Protein AF-A0A8T7GL48-F1 (afdb_monomer_lite)

Sequence (157 aa):
MPPIAPGGGAQAGRGGQEPQGPVAVLRHALSRLQERLHSLWPRIRGMGTCSREFLEVLDELEELADRELVYRGFDKVPAAPVSRRGEQNVDLVVALYRVGDIIVEVGLKGLNRCGIVEALTGGEPPRVYARLHLGGGAVVVLEAEEAAQRSMLSYYI

Structure (mmCIF, N/CA/C/O backbone):
data_AF-A0A8T7GL48-F1
#
_entry.id   AF-A0A8T7GL48-F1
#
l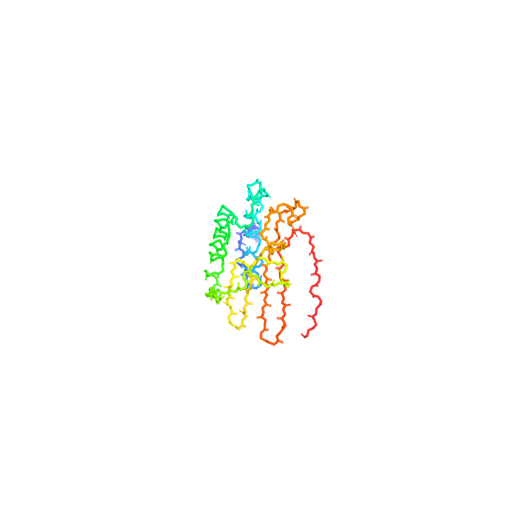oop_
_atom_site.group_PDB
_atom_site.id
_atom_site.type_symbol
_atom_site.label_atom_id
_atom_site.label_alt_id
_atom_site.label_comp_id
_atom_site.label_asym_id
_atom_site.label_entity_id
_atom_site.label_seq_id
_atom_site.pdbx_PDB_ins_code
_atom_site.Cartn_x
_atom_site.Cartn_y
_atom_site.Cartn_z
_atom_site.occupancy
_atom_site.B_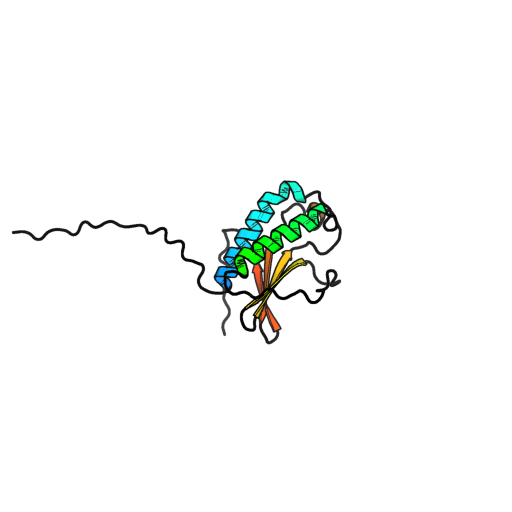iso_or_equiv
_atom_site.auth_seq_id
_atom_site.auth_comp_id
_atom_site.auth_asym_id
_atom_site.auth_atom_id
_atom_site.pdbx_PDB_model_num
ATOM 1 N N . MET A 1 1 ? 46.442 47.151 -16.249 1.00 45.25 1 MET A N 1
ATOM 2 C CA . MET A 1 1 ? 45.088 46.559 -16.303 1.00 45.25 1 MET A CA 1
ATOM 3 C C . MET A 1 1 ? 45.090 45.326 -15.407 1.00 45.25 1 MET A C 1
ATOM 5 O O . MET A 1 1 ? 45.857 44.422 -15.710 1.00 45.25 1 MET A O 1
ATOM 9 N N . PRO A 1 2 ? 44.357 45.300 -14.283 1.00 46.06 2 PRO A N 1
ATOM 10 C CA . PRO A 1 2 ? 44.195 44.084 -13.487 1.00 46.06 2 PRO A CA 1
ATOM 11 C C . PRO A 1 2 ? 43.093 43.182 -14.085 1.00 46.06 2 PRO A C 1
ATOM 13 O O . PRO A 1 2 ? 42.165 43.710 -14.704 1.00 46.06 2 PRO A O 1
ATOM 16 N N . PRO A 1 3 ? 43.170 41.846 -13.932 1.00 51.69 3 PRO A N 1
ATOM 17 C CA . PRO A 1 3 ? 42.114 40.943 -14.371 1.00 51.69 3 PRO A CA 1
ATOM 18 C C . PRO A 1 3 ? 40.924 40.934 -13.399 1.00 51.69 3 PRO A C 1
ATOM 20 O O . PRO A 1 3 ? 41.069 41.043 -12.182 1.00 51.69 3 PRO A O 1
ATOM 23 N N . ILE A 1 4 ? 39.742 40.816 -13.997 1.00 54.56 4 ILE A N 1
ATOM 24 C CA . ILE A 1 4 ? 38.409 40.813 -13.394 1.00 54.56 4 ILE A CA 1
ATOM 25 C C . ILE A 1 4 ? 38.198 39.514 -12.598 1.00 54.56 4 ILE A C 1
ATOM 27 O O . ILE A 1 4 ? 38.457 38.423 -13.101 1.00 54.56 4 ILE A O 1
ATOM 31 N N . ALA A 1 5 ? 37.711 39.635 -11.362 1.00 47.75 5 ALA A N 1
ATOM 32 C CA . ALA A 1 5 ? 37.288 38.511 -10.532 1.00 47.75 5 ALA A CA 1
ATOM 33 C C . ALA A 1 5 ? 36.009 37.853 -11.087 1.00 47.75 5 ALA A C 1
ATOM 35 O O . ALA A 1 5 ? 35.076 38.576 -11.448 1.00 47.75 5 ALA A O 1
ATOM 36 N N . PRO A 1 6 ? 35.881 36.513 -11.085 1.00 45.44 6 PRO A N 1
ATOM 37 C CA . PRO A 1 6 ? 34.592 35.879 -11.295 1.00 45.44 6 PRO A CA 1
ATOM 38 C C . PRO A 1 6 ? 33.815 35.865 -9.971 1.00 45.44 6 PRO A C 1
ATOM 40 O O . PRO A 1 6 ? 33.953 34.968 -9.143 1.00 45.44 6 PRO A O 1
ATOM 43 N N . GLY A 1 7 ? 32.980 36.885 -9.778 1.00 41.28 7 GLY A N 1
ATOM 44 C CA . GLY A 1 7 ? 31.779 36.763 -8.960 1.00 41.28 7 GLY A CA 1
ATOM 45 C C . GLY A 1 7 ? 30.705 36.066 -9.792 1.00 41.28 7 GLY A C 1
ATOM 46 O O . GLY A 1 7 ? 30.355 36.545 -10.867 1.00 41.28 7 GLY A O 1
ATOM 47 N N . GLY A 1 8 ? 30.202 34.926 -9.325 1.00 34.28 8 GLY A N 1
ATOM 48 C CA . GLY A 1 8 ? 29.247 34.127 -10.088 1.00 34.28 8 GLY A CA 1
ATOM 49 C C . GLY A 1 8 ? 28.555 33.076 -9.238 1.00 34.28 8 GLY A C 1
ATOM 50 O O . GLY A 1 8 ? 28.862 31.900 -9.348 1.00 34.28 8 GLY A O 1
ATOM 51 N N . GLY A 1 9 ? 27.664 33.556 -8.368 1.00 32.75 9 GLY A N 1
ATOM 52 C CA . GLY A 1 9 ? 26.494 32.883 -7.798 1.00 32.75 9 GLY A CA 1
ATOM 53 C C . GLY A 1 9 ? 26.513 31.361 -7.655 1.00 32.75 9 GLY A C 1
ATOM 54 O O . GLY A 1 9 ? 26.279 30.629 -8.612 1.00 32.75 9 GLY A O 1
ATOM 55 N N . ALA A 1 10 ? 26.586 30.913 -6.402 1.00 38.88 10 ALA A N 1
ATOM 56 C CA . ALA A 1 10 ? 25.959 29.674 -5.972 1.00 38.88 10 ALA A CA 1
ATOM 57 C C . ALA A 1 10 ? 24.461 29.705 -6.339 1.00 38.88 10 ALA A C 1
ATOM 59 O O . ALA A 1 10 ? 23.635 30.232 -5.596 1.00 38.88 10 ALA A O 1
ATOM 60 N N . GLN A 1 11 ? 24.102 29.160 -7.502 1.00 41.19 11 GLN A N 1
ATOM 61 C CA . GLN A 1 11 ? 22.730 28.747 -7.763 1.00 41.19 11 GLN A CA 1
ATOM 62 C C . GLN A 1 11 ? 22.537 27.400 -7.078 1.00 41.19 11 GLN A C 1
ATOM 64 O O . GLN A 1 11 ? 22.908 26.348 -7.594 1.00 41.19 11 GLN A O 1
ATOM 69 N N . ALA A 1 12 ? 21.961 27.456 -5.879 1.00 40.66 12 ALA A N 1
ATOM 70 C CA . ALA A 1 12 ? 21.281 26.329 -5.270 1.00 40.66 12 ALA A CA 1
ATOM 71 C C . ALA A 1 12 ? 20.103 25.947 -6.177 1.00 40.66 12 ALA A C 1
ATOM 73 O O . ALA A 1 12 ? 18.974 26.410 -6.006 1.00 40.66 12 ALA A O 1
ATOM 74 N N . GLY A 1 13 ? 20.387 25.127 -7.186 1.00 33.66 13 GLY A N 1
ATOM 75 C CA . GLY A 1 13 ? 19.369 24.429 -7.940 1.00 33.66 13 GLY A CA 1
ATOM 76 C C . GLY A 1 13 ? 18.642 23.493 -6.986 1.00 33.66 13 GLY A C 1
ATOM 77 O O . GLY A 1 13 ? 19.130 22.409 -6.681 1.00 33.66 13 GLY A O 1
ATOM 78 N N . ARG A 1 14 ? 17.452 23.898 -6.531 1.00 44.25 14 ARG A N 1
ATOM 79 C CA . ARG A 1 14 ? 16.389 22.964 -6.144 1.00 44.25 14 ARG A CA 1
ATOM 80 C C . ARG A 1 14 ? 15.955 22.205 -7.402 1.00 44.25 14 ARG A C 1
ATOM 82 O O . ARG A 1 14 ? 14.878 22.430 -7.936 1.00 44.25 14 ARG A O 1
ATOM 89 N N . GLY A 1 15 ? 16.834 21.351 -7.913 1.00 33.22 15 GLY A N 1
ATOM 90 C CA . GLY A 1 15 ? 16.459 20.287 -8.823 1.00 33.22 15 GLY A CA 1
ATOM 91 C C . GLY A 1 15 ? 15.892 19.182 -7.955 1.00 33.22 15 GLY A C 1
ATOM 92 O O . GLY A 1 15 ? 16.649 18.514 -7.254 1.00 33.22 15 GLY A O 1
ATOM 93 N N . GLY A 1 16 ? 14.569 19.026 -7.947 1.00 38.09 16 GLY A N 1
ATOM 94 C CA . GLY A 1 16 ? 13.974 17.774 -7.503 1.00 38.09 16 GLY A CA 1
ATOM 95 C C . GLY A 1 16 ? 14.518 16.690 -8.421 1.00 38.09 16 GLY A C 1
ATOM 96 O O . GLY A 1 16 ? 14.053 16.561 -9.547 1.00 38.09 16 GLY A O 1
ATOM 97 N N . GLN A 1 17 ? 15.572 15.997 -7.990 1.00 44.34 17 GLN A N 1
ATOM 98 C CA . GLN A 1 17 ? 16.050 14.813 -8.683 1.00 44.34 17 GLN A CA 1
ATOM 99 C C . GLN A 1 17 ? 14.888 13.831 -8.686 1.00 44.34 17 GLN A C 1
ATOM 101 O O . GLN A 1 17 ? 14.481 13.347 -7.629 1.00 44.34 17 GLN A O 1
ATOM 106 N N . GLU A 1 18 ? 14.324 13.583 -9.869 1.00 58.06 18 GLU A N 1
ATOM 107 C CA . GLU A 1 18 ? 13.411 12.467 -10.047 1.00 58.06 18 GLU A CA 1
ATOM 108 C C . GLU A 1 18 ? 14.110 11.209 -9.521 1.00 58.06 18 GLU A C 1
ATOM 110 O O . GLU A 1 18 ? 15.296 11.012 -9.813 1.00 58.06 18 GLU A O 1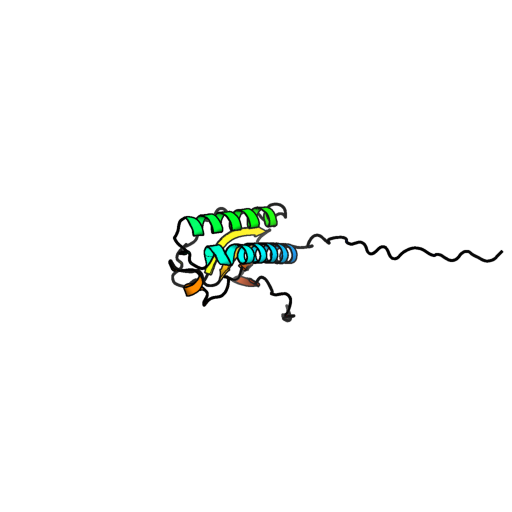
ATOM 115 N N . PRO A 1 19 ? 13.435 10.395 -8.695 1.00 60.97 19 PRO A N 1
ATOM 116 C CA . PRO A 1 19 ? 14.041 9.207 -8.120 1.00 60.97 19 PRO A CA 1
ATOM 117 C C . PRO A 1 19 ? 14.568 8.310 -9.244 1.00 60.97 19 PRO A C 1
ATOM 119 O O . PRO A 1 19 ? 13.800 7.773 -10.040 1.00 60.97 19 PRO A O 1
ATOM 122 N N . GLN A 1 20 ? 15.891 8.169 -9.326 1.00 61.44 20 GLN A N 1
ATOM 123 C CA . GLN A 1 20 ? 16.527 7.374 -10.370 1.00 61.44 20 GLN A CA 1
ATOM 124 C C . GLN A 1 20 ? 16.574 5.909 -9.925 1.00 61.44 20 GLN A C 1
ATOM 126 O O . GLN A 1 20 ? 17.253 5.555 -8.962 1.00 61.44 20 GLN A O 1
ATOM 131 N N . GLY A 1 21 ? 15.830 5.060 -10.637 1.00 73.25 21 GLY A N 1
ATOM 132 C CA . GLY A 1 21 ? 15.817 3.606 -10.467 1.00 73.25 21 GLY A CA 1
ATOM 133 C C . GLY A 1 21 ? 14.600 3.052 -9.703 1.00 73.25 21 GLY A C 1
ATOM 134 O O . GLY A 1 21 ? 13.983 3.766 -8.907 1.00 73.25 21 GLY A O 1
ATOM 135 N N . PRO A 1 22 ? 14.255 1.760 -9.896 1.00 80.88 22 PRO A N 1
ATOM 136 C CA . PRO A 1 22 ? 13.007 1.174 -9.389 1.00 80.88 22 PRO A CA 1
ATOM 137 C C . PRO A 1 22 ? 12.841 1.276 -7.868 1.00 80.88 22 PRO A C 1
ATOM 139 O O . PRO A 1 22 ? 11.760 1.582 -7.379 1.00 80.88 22 PRO A O 1
ATOM 142 N N . VAL A 1 23 ? 13.919 1.082 -7.103 1.00 84.06 23 VAL A N 1
ATOM 143 C CA . VAL A 1 23 ? 13.882 1.155 -5.631 1.00 84.06 23 VAL A CA 1
ATOM 144 C C . VAL A 1 23 ? 13.639 2.582 -5.135 1.00 84.06 23 VAL A C 1
ATOM 146 O O . VAL A 1 23 ? 12.892 2.774 -4.178 1.00 84.06 23 VAL A O 1
ATOM 149 N N . ALA A 1 24 ? 14.239 3.589 -5.774 1.00 84.06 24 ALA A N 1
ATOM 150 C CA . ALA A 1 24 ? 14.032 4.988 -5.403 1.00 84.06 24 ALA A CA 1
ATOM 151 C C . ALA A 1 24 ? 12.590 5.425 -5.698 1.00 84.06 24 ALA A C 1
ATOM 153 O O . ALA A 1 24 ? 11.968 6.096 -4.874 1.00 84.06 24 ALA A O 1
ATOM 154 N N . VAL A 1 25 ? 12.043 4.987 -6.837 1.00 87.62 25 VAL A N 1
ATOM 155 C CA . VAL A 1 25 ? 10.637 5.204 -7.201 1.00 87.62 25 VAL A CA 1
ATOM 156 C C . VAL A 1 25 ? 9.706 4.552 -6.181 1.00 87.62 25 VAL A C 1
ATOM 158 O O . VAL A 1 25 ? 8.789 5.206 -5.692 1.00 87.62 25 VAL A O 1
ATOM 161 N N . LEU A 1 26 ? 9.976 3.300 -5.798 1.00 88.38 26 LEU A N 1
ATOM 162 C CA . LEU A 1 26 ? 9.188 2.599 -4.786 1.00 88.38 26 LEU A CA 1
ATOM 163 C C . LEU A 1 26 ? 9.249 3.296 -3.429 1.00 88.38 26 LEU A C 1
ATOM 165 O O . LEU A 1 26 ? 8.207 3.540 -2.836 1.00 88.38 26 LEU A O 1
ATOM 169 N N . ARG A 1 27 ? 10.435 3.688 -2.951 1.00 88.31 27 ARG A N 1
ATOM 170 C CA . ARG A 1 27 ? 10.568 4.444 -1.693 1.00 88.31 27 ARG A CA 1
ATOM 171 C C . ARG A 1 27 ? 9.777 5.752 -1.729 1.00 88.31 27 ARG A C 1
ATOM 173 O O . ARG A 1 27 ? 9.111 6.081 -0.751 1.00 88.31 27 ARG A O 1
ATOM 180 N N . HIS A 1 28 ? 9.814 6.471 -2.851 1.00 88.88 28 HIS A N 1
ATOM 181 C CA . HIS A 1 28 ? 9.020 7.683 -3.027 1.00 88.88 28 HIS A CA 1
ATOM 182 C C . HIS A 1 28 ? 7.515 7.387 -2.969 1.00 88.88 28 HIS A C 1
ATOM 184 O O . HIS A 1 28 ? 6.809 8.005 -2.177 1.00 88.88 28 HIS A O 1
ATOM 190 N N . ALA A 1 29 ? 7.034 6.405 -3.734 1.00 90.81 29 ALA A N 1
ATOM 191 C CA . ALA A 1 29 ? 5.627 6.010 -3.739 1.00 90.81 29 ALA A CA 1
ATOM 192 C C . ALA A 1 29 ? 5.147 5.568 -2.345 1.00 90.81 29 ALA A C 1
ATOM 194 O O . ALA A 1 29 ? 4.105 6.022 -1.880 1.00 90.81 29 ALA A O 1
ATOM 195 N N . LEU A 1 30 ? 5.937 4.753 -1.638 1.00 91.19 30 LEU A N 1
ATOM 196 C CA . LEU A 1 30 ? 5.641 4.314 -0.272 1.00 91.19 30 LEU A CA 1
ATOM 197 C C . LEU A 1 30 ? 5.551 5.485 0.706 1.00 91.19 30 LEU A C 1
ATOM 199 O O . LEU A 1 30 ? 4.629 5.534 1.515 1.00 91.19 30 LEU A O 1
ATOM 203 N N . SER A 1 31 ? 6.470 6.446 0.611 1.00 90.69 31 SER A N 1
ATOM 204 C CA . SER A 1 31 ? 6.444 7.654 1.437 1.00 90.69 31 SER A CA 1
ATOM 205 C C . SER A 1 31 ? 5.166 8.468 1.199 1.00 90.69 31 SER A C 1
ATOM 207 O O . SER A 1 31 ? 4.478 8.824 2.154 1.00 90.69 31 SER A O 1
ATOM 209 N N . ARG A 1 32 ? 4.774 8.668 -0.066 1.00 92.19 32 ARG A N 1
ATOM 210 C CA . ARG A 1 32 ? 3.536 9.375 -0.446 1.00 92.19 32 ARG A CA 1
ATOM 211 C C . ARG A 1 32 ? 2.275 8.653 0.031 1.00 92.19 32 ARG A C 1
ATOM 213 O O . ARG A 1 32 ? 1.344 9.292 0.522 1.00 92.19 32 ARG A O 1
ATOM 220 N N . LEU A 1 33 ? 2.248 7.326 -0.075 1.00 92.44 33 LEU A N 1
ATOM 221 C CA . LEU A 1 33 ? 1.158 6.496 0.441 1.00 92.44 33 LEU A CA 1
ATOM 222 C C . LEU A 1 33 ? 1.067 6.578 1.970 1.00 92.44 33 LEU A C 1
ATOM 224 O O . LEU A 1 33 ? -0.030 6.742 2.502 1.00 92.44 33 LEU A O 1
ATOM 228 N N . GLN A 1 34 ? 2.200 6.533 2.678 1.00 92.94 34 GLN A N 1
ATOM 229 C CA . GLN A 1 34 ? 2.241 6.666 4.136 1.00 92.94 34 GLN A CA 1
ATOM 230 C C . GLN A 1 34 ? 1.766 8.054 4.589 1.00 92.94 34 GLN A C 1
ATOM 232 O O . GLN A 1 34 ? 0.972 8.154 5.521 1.00 92.94 34 GLN A O 1
ATOM 237 N N . GLU A 1 35 ? 2.188 9.127 3.911 1.00 92.38 35 GLU A N 1
ATOM 238 C CA . GLU A 1 35 ? 1.692 10.491 4.153 1.00 92.38 35 GLU A CA 1
ATOM 239 C C . GLU A 1 35 ? 0.170 10.570 3.989 1.00 92.38 35 GLU A C 1
ATOM 241 O O . GLU A 1 35 ? -0.534 11.117 4.847 1.00 92.38 35 GLU A O 1
ATOM 246 N N . ARG A 1 36 ? -0.362 9.988 2.904 1.00 93.00 36 ARG A N 1
ATOM 247 C CA . ARG A 1 36 ? -1.806 9.960 2.662 1.00 93.00 36 ARG A CA 1
ATOM 248 C C . ARG A 1 36 ? -2.528 9.183 3.756 1.00 93.00 36 ARG A C 1
ATOM 250 O O . ARG A 1 36 ? -3.515 9.684 4.296 1.00 93.00 36 ARG A O 1
ATOM 257 N N . LEU A 1 37 ? -2.018 8.017 4.132 1.00 91.00 37 LEU A N 1
ATOM 258 C CA . LEU A 1 37 ? -2.585 7.187 5.188 1.00 91.00 37 LEU A CA 1
ATOM 259 C C . LEU A 1 37 ? -2.588 7.901 6.548 1.00 91.00 37 LEU A C 1
ATOM 261 O O . LEU A 1 37 ? -3.608 7.892 7.235 1.00 91.00 37 LEU A O 1
ATOM 265 N N . HIS A 1 38 ? -1.507 8.600 6.904 1.00 91.31 38 HIS A N 1
ATOM 266 C CA . HIS A 1 38 ? -1.458 9.440 8.104 1.00 91.31 38 HIS A CA 1
ATOM 267 C C . HIS A 1 38 ? -2.516 10.545 8.081 1.00 91.31 38 HIS A C 1
ATOM 269 O O . HIS A 1 38 ? -3.184 10.769 9.090 1.00 91.31 38 HIS A O 1
ATOM 275 N N . SER A 1 39 ? -2.732 11.196 6.932 1.00 92.31 39 SER A N 1
ATOM 276 C CA . SER A 1 39 ? -3.785 12.213 6.799 1.00 92.31 39 SER A CA 1
ATOM 277 C C . SER A 1 39 ? -5.196 11.639 6.992 1.00 92.31 39 SER A C 1
ATOM 279 O O . SER A 1 39 ? -6.084 12.323 7.499 1.00 92.31 39 SER A O 1
ATOM 281 N N . LEU A 1 40 ? -5.397 10.370 6.624 1.00 91.62 40 LEU A N 1
ATOM 282 C CA . LEU A 1 40 ? -6.670 9.663 6.742 1.00 91.62 40 LEU A CA 1
ATOM 283 C C . LEU A 1 40 ? -6.870 9.012 8.117 1.00 91.62 40 LEU A C 1
ATOM 285 O O . LEU A 1 40 ? -8.006 8.692 8.470 1.00 91.62 40 LEU A O 1
ATOM 289 N N . TRP A 1 41 ? -5.810 8.854 8.917 1.00 90.81 41 TRP A N 1
ATOM 290 C CA . TRP A 1 41 ? -5.839 8.139 10.197 1.00 90.81 41 TRP A CA 1
ATOM 291 C C .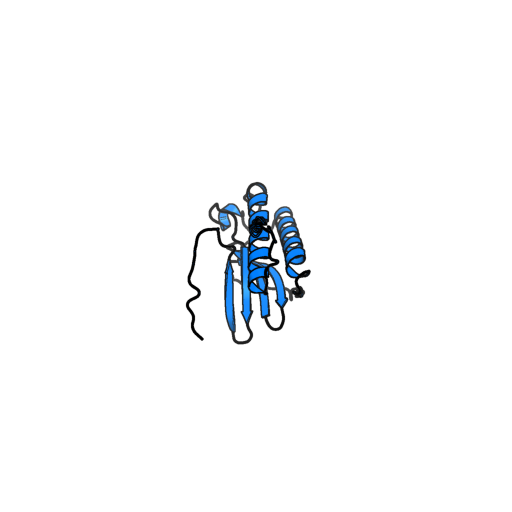 TRP A 1 41 ? -6.977 8.558 11.144 1.00 90.81 41 TRP A C 1
ATOM 293 O O . TRP A 1 41 ? -7.714 7.677 11.598 1.00 90.81 41 TRP A O 1
ATOM 303 N N . PRO A 1 42 ? -7.223 9.862 11.401 1.00 92.81 42 PRO A N 1
ATOM 304 C CA . PRO A 1 42 ? -8.295 10.280 12.306 1.00 92.81 42 PRO A CA 1
ATOM 305 C C . PRO A 1 42 ? -9.684 9.804 11.865 1.00 92.81 42 PRO A C 1
ATOM 307 O O . PRO A 1 42 ? -10.550 9.577 12.710 1.00 92.81 42 PRO A O 1
ATOM 310 N N . ARG A 1 43 ? -9.881 9.645 10.549 1.00 91.56 43 ARG A N 1
ATOM 311 C CA . ARG A 1 43 ? -11.121 9.164 9.937 1.00 91.56 43 ARG A CA 1
ATOM 312 C C . ARG A 1 43 ? -11.217 7.640 9.995 1.00 91.56 43 ARG A C 1
ATOM 314 O O . ARG A 1 43 ? -12.279 7.128 10.329 1.00 91.56 43 ARG A O 1
ATOM 321 N N . ILE A 1 44 ? -10.136 6.922 9.683 1.00 92.06 44 ILE A N 1
ATOM 322 C CA . ILE A 1 44 ? -10.187 5.462 9.491 1.00 92.06 44 ILE A CA 1
ATOM 323 C C . ILE A 1 44 ? -9.967 4.642 10.762 1.00 92.06 44 ILE A C 1
ATOM 325 O O . ILE A 1 44 ? -10.366 3.483 10.792 1.00 92.06 44 ILE A O 1
ATOM 329 N N . ARG A 1 45 ? -9.372 5.212 11.819 1.00 91.31 45 ARG A N 1
ATOM 330 C CA . ARG A 1 45 ? -9.006 4.462 13.038 1.00 91.31 45 ARG A CA 1
ATOM 331 C C . ARG A 1 45 ? -10.172 3.682 13.661 1.00 91.31 45 ARG A C 1
ATOM 333 O O . ARG A 1 45 ? -9.999 2.543 14.080 1.00 91.31 45 ARG A O 1
ATOM 340 N N . GLY A 1 46 ? -11.371 4.268 13.656 1.00 90.50 46 GLY A N 1
ATOM 341 C CA . GLY A 1 46 ? -12.585 3.659 14.207 1.00 90.50 46 GLY A CA 1
ATOM 342 C C . GLY A 1 46 ? -13.394 2.833 13.203 1.00 90.50 46 GLY A C 1
ATOM 343 O O . GLY A 1 46 ? -14.456 2.328 13.557 1.00 90.50 46 GLY A O 1
ATOM 344 N N . MET A 1 47 ? -12.944 2.724 11.951 1.00 91.69 47 MET A N 1
ATOM 345 C CA . MET A 1 47 ? -13.657 1.984 10.911 1.00 91.69 47 MET A CA 1
ATOM 346 C C . MET A 1 47 ? -13.377 0.488 11.015 1.00 91.69 47 MET A C 1
ATOM 348 O O . MET A 1 47 ? -12.332 0.064 11.507 1.00 91.69 47 MET A O 1
ATOM 352 N N . GLY A 1 48 ? -14.310 -0.321 10.518 1.00 88.50 48 GLY A N 1
ATOM 353 C CA . GLY A 1 48 ? -14.061 -1.737 10.285 1.00 88.50 48 GLY A CA 1
ATOM 354 C C . GLY A 1 48 ? -13.312 -1.931 8.969 1.00 88.50 48 GLY A C 1
ATOM 355 O O . GLY A 1 48 ? -13.741 -1.403 7.952 1.00 88.50 48 GLY A O 1
ATOM 356 N N . THR A 1 49 ? -12.267 -2.756 8.939 1.00 86.31 49 THR A N 1
ATOM 357 C CA . THR A 1 49 ? -11.504 -3.087 7.713 1.00 86.31 49 THR A CA 1
ATOM 358 C C . THR A 1 49 ? -12.333 -3.746 6.600 1.00 86.31 49 THR A C 1
ATOM 360 O O . THR A 1 49 ? -11.881 -3.858 5.467 1.00 86.31 49 THR A O 1
ATOM 363 N N . CYS A 1 50 ? -13.554 -4.187 6.910 1.00 85.00 50 CYS A N 1
ATOM 364 C CA . CYS A 1 50 ? -14.513 -4.758 5.959 1.00 85.00 50 CYS A CA 1
ATOM 365 C C . CYS A 1 50 ? -15.728 -3.844 5.723 1.00 85.00 50 CYS A C 1
ATOM 367 O O . CYS A 1 50 ? -16.697 -4.265 5.090 1.00 85.00 50 CYS A O 1
ATOM 369 N N . SER A 1 51 ? -15.710 -2.620 6.261 1.00 88.31 51 SER A N 1
ATOM 370 C CA . SER A 1 51 ? -16.744 -1.624 5.999 1.00 88.31 51 SER A CA 1
ATOM 371 C C . SER A 1 51 ? -16.544 -1.014 4.616 1.00 88.31 51 SER A C 1
ATOM 373 O O . SER A 1 51 ? -15.430 -0.965 4.091 1.00 88.31 51 SER A O 1
ATOM 375 N N . ARG A 1 52 ? -17.633 -0.533 4.016 1.00 88.06 52 ARG A N 1
ATOM 376 C CA . ARG A 1 52 ? -17.586 0.098 2.696 1.00 88.06 52 ARG A CA 1
ATOM 377 C C . ARG A 1 52 ? -16.667 1.320 2.694 1.00 88.06 52 ARG A C 1
ATOM 379 O O . ARG A 1 52 ? -15.890 1.492 1.769 1.00 88.06 52 ARG A O 1
ATOM 386 N N . GLU A 1 53 ? -16.722 2.124 3.747 1.00 88.81 53 GLU A N 1
ATOM 387 C CA . GLU A 1 53 ? -15.924 3.338 3.902 1.00 88.81 53 GLU A CA 1
ATOM 388 C C . GLU A 1 53 ? -14.424 3.038 3.962 1.00 88.81 53 GLU A C 1
ATOM 390 O O . GLU A 1 53 ? -13.626 3.812 3.441 1.00 88.81 53 GLU A O 1
ATOM 395 N N . PHE A 1 54 ? -14.033 1.921 4.585 1.00 88.81 54 PHE A N 1
ATOM 396 C CA . PHE A 1 54 ? -12.637 1.497 4.593 1.00 88.81 54 PHE A CA 1
ATOM 397 C C . PHE A 1 54 ? -12.200 0.981 3.220 1.00 88.81 54 PHE A C 1
ATOM 399 O O . PHE A 1 54 ? -11.102 1.302 2.777 1.00 88.81 54 PHE A O 1
ATOM 406 N N . LEU A 1 55 ? -13.058 0.228 2.524 1.00 88.25 55 LEU A N 1
ATOM 407 C CA . LEU A 1 55 ? -12.770 -0.227 1.161 1.00 88.25 55 LEU A CA 1
ATOM 408 C C . LEU A 1 55 ? -12.602 0.954 0.192 1.00 88.25 55 LEU A C 1
ATOM 410 O O . LEU A 1 55 ? -11.651 0.957 -0.575 1.00 88.25 55 LEU A O 1
ATOM 414 N N . GLU A 1 56 ? -13.424 2.000 0.304 1.00 89.81 56 GLU A N 1
ATOM 415 C CA . GLU A 1 56 ? -13.266 3.237 -0.481 1.00 89.81 56 GLU A CA 1
ATOM 416 C C . GLU A 1 56 ? -11.920 3.939 -0.203 1.00 89.81 56 GLU A C 1
ATOM 418 O O . GLU A 1 56 ? -11.346 4.573 -1.086 1.00 89.81 56 GLU A O 1
ATOM 423 N N . VAL A 1 57 ? -11.378 3.815 1.014 1.00 89.81 57 VAL A N 1
ATOM 424 C CA . VAL A 1 57 ? -10.026 4.305 1.331 1.00 89.81 57 VAL A CA 1
ATOM 425 C C . VAL A 1 57 ? -8.945 3.433 0.693 1.00 89.81 57 VAL A C 1
ATOM 427 O O . VAL A 1 57 ? -7.926 3.968 0.257 1.00 89.81 57 VAL A O 1
ATOM 430 N N . LEU A 1 58 ? -9.138 2.113 0.623 1.00 89.31 58 LEU A N 1
ATOM 431 C CA . LEU A 1 58 ? -8.212 1.236 -0.097 1.00 89.31 58 LEU A CA 1
ATOM 432 C C . LEU A 1 58 ? -8.190 1.563 -1.588 1.00 89.31 58 LEU A C 1
ATOM 434 O O . LEU A 1 58 ? -7.100 1.665 -2.142 1.00 89.31 58 LEU A O 1
ATOM 438 N N . ASP A 1 59 ? -9.357 1.799 -2.190 1.00 89.62 59 ASP A N 1
ATOM 439 C CA . ASP A 1 59 ? -9.469 2.219 -3.588 1.00 89.62 59 ASP A CA 1
ATOM 440 C C . ASP A 1 59 ? -8.709 3.543 -3.813 1.00 89.62 59 ASP A C 1
ATOM 442 O O . ASP A 1 59 ? -7.927 3.666 -4.753 1.00 89.62 59 ASP A O 1
ATOM 446 N N . GLU A 1 60 ? -8.832 4.515 -2.896 1.00 91.12 60 GLU A N 1
ATOM 447 C CA . GLU A 1 60 ? -8.067 5.768 -2.969 1.00 91.12 60 GLU A CA 1
ATOM 448 C C . GLU A 1 60 ? -6.539 5.544 -2.876 1.00 91.12 60 GLU A C 1
ATOM 450 O O . GLU A 1 60 ? -5.759 6.206 -3.574 1.00 91.12 60 GLU A O 1
ATOM 455 N N . LEU A 1 61 ? -6.087 4.639 -2.002 1.00 91.31 61 LEU A N 1
ATOM 456 C CA . LEU A 1 61 ? -4.666 4.298 -1.874 1.00 91.31 61 LEU A CA 1
ATOM 457 C C . LEU A 1 61 ? -4.149 3.567 -3.117 1.00 91.31 61 LEU A C 1
ATOM 459 O O . LEU A 1 61 ? -3.033 3.844 -3.555 1.00 91.31 61 LEU A O 1
ATOM 463 N N . GLU A 1 62 ? -4.950 2.677 -3.697 1.00 91.19 62 GLU A N 1
ATOM 464 C CA . GLU A 1 62 ? -4.646 1.984 -4.948 1.00 91.19 62 GLU A CA 1
ATOM 465 C C . GLU A 1 62 ? -4.518 2.977 -6.112 1.00 91.19 62 GLU A C 1
ATOM 467 O O . GLU A 1 62 ? -3.516 2.960 -6.824 1.00 91.19 62 GLU A O 1
ATOM 472 N N . GLU A 1 63 ? -5.453 3.919 -6.256 1.00 92.38 63 GLU A N 1
ATOM 473 C CA . GLU A 1 63 ? -5.374 4.979 -7.270 1.00 92.38 63 GLU A CA 1
ATOM 474 C C . GLU A 1 63 ? -4.136 5.872 -7.095 1.00 92.38 63 GLU A C 1
ATOM 476 O O . GLU A 1 63 ? -3.520 6.321 -8.068 1.00 92.38 63 GLU A O 1
ATOM 481 N N . LEU A 1 64 ? -3.753 6.175 -5.850 1.00 92.62 64 LEU A N 1
ATOM 482 C CA . LEU A 1 64 ? -2.521 6.909 -5.577 1.00 92.62 64 LEU A CA 1
ATOM 483 C C . LEU A 1 64 ? -1.284 6.088 -5.957 1.00 92.62 64 LEU A C 1
ATOM 485 O O . LEU A 1 64 ? -0.394 6.627 -6.614 1.00 92.62 64 LEU A O 1
ATOM 489 N N . ALA A 1 65 ? -1.239 4.805 -5.600 1.00 90.69 65 ALA A N 1
ATOM 490 C CA . ALA A 1 65 ? -0.148 3.911 -5.972 1.00 90.69 65 ALA A CA 1
ATOM 491 C C . ALA A 1 65 ? -0.018 3.791 -7.499 1.00 90.69 65 ALA A C 1
ATOM 493 O O . ALA A 1 65 ? 1.088 3.901 -8.030 1.00 90.69 65 ALA A O 1
ATOM 494 N N . ASP A 1 66 ? -1.140 3.681 -8.214 1.00 91.94 66 ASP A N 1
ATOM 495 C CA . ASP A 1 66 ? -1.173 3.636 -9.674 1.00 91.94 66 ASP A CA 1
ATOM 496 C C . ASP A 1 66 ? -0.585 4.905 -10.294 1.00 91.94 66 ASP A C 1
ATOM 498 O O . ASP A 1 66 ? 0.264 4.823 -11.183 1.00 91.94 66 ASP A O 1
ATOM 502 N N . ARG A 1 67 ? -0.969 6.089 -9.799 1.00 91.56 67 ARG A N 1
ATOM 503 C CA . ARG A 1 67 ? -0.411 7.365 -10.282 1.00 91.56 67 ARG A CA 1
ATOM 504 C C . ARG A 1 67 ? 1.099 7.448 -10.091 1.00 91.56 67 ARG A C 1
ATOM 506 O O . ARG A 1 67 ? 1.793 7.959 -10.968 1.00 91.56 67 ARG A O 1
ATOM 513 N N . GLU A 1 68 ? 1.607 6.963 -8.963 1.00 90.69 68 GLU A N 1
ATOM 514 C CA . GLU A 1 68 ? 3.036 7.030 -8.664 1.00 90.69 68 GLU A CA 1
ATOM 515 C C . GLU A 1 68 ? 3.845 5.963 -9.427 1.00 90.69 68 GLU A C 1
ATOM 517 O O . GLU A 1 68 ? 4.976 6.227 -9.842 1.00 90.69 68 GLU A O 1
ATOM 522 N N . LEU A 1 69 ? 3.304 4.763 -9.633 1.00 90.12 69 LEU A N 1
ATOM 523 C CA . LEU A 1 69 ? 4.066 3.632 -10.168 1.00 90.12 69 LEU A CA 1
ATOM 524 C C . LEU A 1 69 ? 3.849 3.420 -11.668 1.00 90.12 69 LEU A C 1
ATOM 526 O O . LEU A 1 69 ? 4.827 3.267 -12.403 1.00 90.12 69 LEU A O 1
ATOM 530 N N . VAL A 1 70 ? 2.609 3.487 -12.156 1.00 89.88 70 VAL A N 1
ATOM 531 C CA . VAL A 1 70 ? 2.301 3.214 -13.572 1.00 89.88 70 VAL A CA 1
ATOM 532 C C . VAL A 1 70 ? 2.945 4.249 -14.486 1.00 89.88 70 VAL A C 1
ATOM 534 O O . VAL A 1 70 ? 3.582 3.894 -15.477 1.00 89.88 70 VAL A O 1
ATOM 537 N N . TYR A 1 71 ? 2.886 5.530 -14.110 1.00 83.94 71 TYR A N 1
ATOM 538 C CA . TYR A 1 71 ? 3.549 6.602 -14.860 1.00 83.94 71 TYR A CA 1
ATOM 539 C C . TYR A 1 71 ? 5.076 6.416 -14.956 1.00 83.94 71 TYR A C 1
ATOM 541 O O . TYR A 1 71 ? 5.712 6.927 -15.874 1.00 83.94 71 TYR A O 1
ATOM 549 N N . ARG A 1 72 ? 5.676 5.660 -14.028 1.00 85.31 72 ARG A N 1
ATOM 550 C CA . ARG A 1 72 ? 7.126 5.439 -13.930 1.00 85.31 72 ARG A CA 1
ATOM 551 C C . ARG A 1 72 ? 7.569 4.067 -14.450 1.00 85.31 72 ARG A C 1
ATOM 553 O O . ARG A 1 72 ? 8.685 3.640 -14.162 1.00 85.31 72 ARG A O 1
ATOM 560 N N . GLY A 1 73 ? 6.720 3.399 -15.234 1.00 85.75 73 GLY A N 1
ATOM 561 C CA . GLY A 1 73 ? 7.069 2.170 -15.955 1.00 85.75 73 GLY A CA 1
ATOM 562 C C . GLY A 1 73 ? 6.814 0.872 -15.188 1.00 85.75 73 GLY A C 1
ATOM 563 O O . GLY A 1 73 ? 7.381 -0.158 -15.547 1.00 85.75 73 GLY A O 1
ATOM 564 N N . PHE A 1 74 ? 5.987 0.908 -14.141 1.00 91.44 74 PHE A N 1
ATOM 565 C CA . PHE A 1 74 ? 5.490 -0.298 -13.485 1.00 91.44 74 PHE A CA 1
ATOM 566 C C . PHE A 1 74 ? 4.166 -0.728 -14.123 1.00 91.44 74 PHE A C 1
ATOM 568 O O . PHE A 1 74 ? 3.195 0.024 -14.128 1.00 91.44 74 PHE A O 1
ATOM 575 N N . ASP A 1 75 ? 4.091 -1.961 -14.609 1.00 91.50 75 ASP A N 1
ATOM 576 C CA . ASP A 1 75 ? 2.840 -2.517 -15.113 1.00 91.50 75 ASP A CA 1
ATOM 577 C C . ASP A 1 75 ? 1.969 -2.949 -13.938 1.00 91.50 75 ASP A C 1
ATOM 579 O O . ASP A 1 75 ? 2.387 -3.783 -13.131 1.00 91.50 75 ASP A O 1
ATOM 583 N N . LYS A 1 76 ? 0.737 -2.447 -13.856 1.00 90.19 76 LYS A N 1
ATOM 584 C CA . LYS A 1 76 ? -0.235 -2.989 -12.906 1.00 90.19 76 LYS A CA 1
ATOM 585 C C . LYS A 1 76 ? -0.537 -4.434 -13.281 1.00 90.19 76 LYS A C 1
ATOM 587 O O . LYS A 1 76 ? -0.961 -4.727 -14.400 1.00 90.19 76 LYS A O 1
ATOM 592 N N . VAL A 1 77 ? -0.322 -5.342 -12.339 1.00 86.19 77 VAL A N 1
ATOM 593 C CA . VAL A 1 77 ? -0.679 -6.743 -12.520 1.00 86.19 77 VAL A CA 1
ATOM 594 C C . VAL A 1 77 ? -2.153 -6.852 -12.155 1.00 86.19 77 VAL A C 1
ATOM 596 O O . VAL A 1 77 ? -2.500 -6.572 -11.004 1.00 86.19 77 VAL A O 1
ATOM 599 N N . PRO A 1 78 ? -3.042 -7.226 -13.097 1.00 71.81 78 PRO A N 1
ATOM 600 C CA . PRO A 1 78 ? -4.418 -7.515 -12.740 1.00 71.81 78 PRO A CA 1
ATOM 601 C C . PRO A 1 78 ? -4.346 -8.617 -11.701 1.00 71.81 78 PRO A C 1
ATOM 603 O O . PRO A 1 78 ? -3.776 -9.677 -11.968 1.00 71.81 78 PRO A O 1
ATOM 606 N N . ALA A 1 79 ? -4.838 -8.334 -10.499 1.00 59.28 79 ALA A N 1
ATOM 607 C CA . ALA A 1 79 ? -4.828 -9.315 -9.441 1.00 59.28 79 ALA A CA 1
ATOM 608 C C . ALA A 1 79 ? -5.515 -10.579 -9.991 1.00 59.28 79 ALA A C 1
ATOM 610 O O . ALA A 1 79 ? -6.737 -10.618 -10.133 1.00 59.28 79 ALA A O 1
ATOM 611 N N . ALA A 1 80 ? -4.746 -11.649 -10.261 1.00 41.12 80 ALA A N 1
ATOM 612 C CA . ALA A 1 80 ? -5.263 -12.990 -9.987 1.00 41.12 80 ALA A CA 1
ATOM 613 C C . ALA A 1 80 ? -5.888 -12.864 -8.599 1.00 41.12 80 ALA A C 1
ATOM 615 O O . ALA A 1 80 ? -5.248 -12.195 -7.804 1.00 41.12 80 ALA A O 1
ATOM 616 N N . PRO A 1 81 ? -7.106 -13.340 -8.308 1.00 41.66 81 PRO A N 1
ATOM 617 C CA . PRO A 1 81 ? -7.806 -13.009 -7.067 1.00 41.66 81 PRO A CA 1
ATOM 618 C C . PRO A 1 81 ? -6.926 -13.396 -5.872 1.00 41.66 81 PRO A C 1
ATOM 620 O O . PRO A 1 81 ? -6.956 -14.535 -5.414 1.00 41.66 81 PRO A O 1
ATOM 623 N N . VAL A 1 82 ? -6.059 -12.479 -5.433 1.00 43.16 82 VAL A N 1
ATOM 624 C CA . VAL A 1 82 ? -4.972 -12.795 -4.523 1.00 43.16 82 VAL A CA 1
ATOM 625 C C . VAL A 1 82 ? -5.667 -12.774 -3.204 1.00 43.16 82 VAL A C 1
ATOM 627 O O . VAL A 1 82 ? -5.983 -11.708 -2.684 1.00 43.16 82 VAL A O 1
ATOM 630 N N . SER A 1 83 ? -6.027 -13.975 -2.766 1.00 40.81 83 SER A N 1
ATOM 631 C CA . SER A 1 83 ? -6.077 -14.388 -1.380 1.00 40.81 83 SER A CA 1
ATOM 632 C C . SER A 1 83 ? -6.262 -13.210 -0.432 1.00 40.81 83 SER A C 1
ATOM 634 O O . SER A 1 83 ? -5.402 -12.929 0.396 1.00 40.81 83 SER A O 1
ATOM 636 N N . ARG A 1 84 ? -7.445 -12.575 -0.484 1.00 44.44 84 ARG A N 1
ATOM 637 C CA . ARG A 1 84 ? -7.937 -11.668 0.572 1.00 44.44 84 ARG A CA 1
ATOM 638 C C . ARG A 1 84 ? -7.950 -12.358 1.948 1.00 44.44 84 ARG A C 1
ATOM 640 O O . ARG A 1 84 ? -8.276 -11.740 2.953 1.00 44.44 84 ARG A O 1
ATOM 647 N N . ARG A 1 85 ? -7.642 -13.659 1.979 1.00 43.53 85 ARG A N 1
ATOM 648 C CA . ARG A 1 85 ? -7.393 -14.516 3.129 1.00 43.53 85 ARG A CA 1
ATOM 649 C C . ARG A 1 85 ? -6.331 -15.550 2.755 1.00 43.53 85 ARG A C 1
ATOM 651 O O . ARG A 1 85 ? -6.658 -16.631 2.281 1.00 43.53 85 ARG A O 1
ATOM 658 N N . GLY A 1 86 ? -5.059 -15.228 2.936 1.00 37.91 86 GLY A N 1
ATOM 659 C CA . GLY A 1 86 ? -4.099 -16.263 3.304 1.00 37.91 86 GLY A CA 1
ATOM 660 C C . GLY A 1 86 ? -4.140 -16.355 4.822 1.00 37.91 86 GLY A C 1
ATOM 661 O O . GLY A 1 86 ? -3.788 -15.378 5.471 1.00 37.91 86 GLY A O 1
ATOM 662 N N . GLU A 1 87 ? -4.557 -17.486 5.395 1.00 40.97 87 GLU A N 1
ATOM 663 C CA . GLU A 1 87 ? -4.636 -17.725 6.854 1.00 40.97 87 GLU A CA 1
ATOM 664 C C . GLU A 1 87 ? -3.291 -17.550 7.601 1.00 40.97 87 GLU A C 1
ATOM 666 O O . GLU A 1 87 ? -3.225 -17.726 8.814 1.00 40.97 87 GLU A O 1
ATOM 671 N N . GLN A 1 88 ? -2.218 -17.181 6.895 1.00 44.69 88 GLN A N 1
ATOM 672 C CA . GLN A 1 88 ? -0.866 -16.998 7.419 1.00 44.69 88 GLN A CA 1
ATOM 673 C C . GLN A 1 88 ? -0.222 -15.647 7.047 1.00 44.69 88 GLN A C 1
ATOM 675 O O . GLN A 1 88 ? 0.884 -15.375 7.504 1.00 44.69 88 GLN A O 1
ATOM 680 N N . ASN A 1 89 ? -0.893 -14.777 6.275 1.00 52.97 89 ASN A N 1
ATOM 681 C CA . ASN A 1 89 ? -0.362 -13.452 5.933 1.00 52.97 89 ASN A CA 1
ATOM 682 C C . ASN A 1 89 ? -0.951 -12.384 6.867 1.00 52.97 89 ASN A C 1
ATOM 684 O O . ASN A 1 89 ? -2.164 -12.263 7.014 1.00 52.97 89 ASN A O 1
ATOM 688 N N . VAL A 1 90 ? -0.077 -11.623 7.527 1.00 61.94 90 VAL A N 1
ATOM 689 C CA . VAL A 1 90 ? -0.424 -10.619 8.556 1.00 61.94 90 VAL A CA 1
ATOM 690 C C . VAL A 1 90 ? -0.834 -9.269 7.941 1.00 61.94 90 VAL A C 1
ATOM 692 O O . VAL A 1 90 ? -1.304 -8.372 8.641 1.00 61.94 90 VAL A O 1
ATOM 695 N N . ASP A 1 91 ? -0.765 -9.158 6.616 1.00 79.62 91 ASP A N 1
ATOM 696 C CA . ASP A 1 91 ? -0.810 -7.891 5.897 1.00 79.62 91 ASP A CA 1
ATOM 697 C C . ASP A 1 91 ? -1.924 -7.850 4.841 1.00 79.62 91 ASP A C 1
ATOM 699 O O . ASP A 1 91 ? -2.320 -8.878 4.284 1.00 79.62 91 ASP A O 1
ATOM 703 N N . LEU A 1 92 ? -2.417 -6.644 4.561 1.00 83.25 92 LEU A N 1
ATOM 704 C CA . LEU A 1 92 ? -3.417 -6.372 3.534 1.00 83.25 92 LEU A CA 1
ATOM 705 C C . LEU A 1 92 ? -2.737 -5.884 2.259 1.00 83.25 92 LEU A C 1
ATOM 707 O O . LEU A 1 92 ? -2.145 -4.808 2.250 1.00 83.25 92 LEU A O 1
ATOM 711 N N . VAL A 1 93 ? -2.865 -6.633 1.170 1.00 84.81 93 VAL A N 1
ATOM 712 C CA . VAL A 1 93 ? -2.354 -6.203 -0.137 1.00 84.81 93 VAL A CA 1
ATOM 713 C C . VAL A 1 93 ? -3.289 -5.155 -0.737 1.00 84.81 93 VAL A C 1
ATOM 715 O O . VAL A 1 93 ? -4.492 -5.386 -0.839 1.00 84.81 93 VAL A O 1
ATOM 718 N N . VAL A 1 94 ? -2.720 -4.019 -1.139 1.00 86.62 94 VAL A N 1
ATOM 719 C CA . VAL A 1 94 ? -3.415 -2.928 -1.836 1.00 86.62 94 VAL A CA 1
ATOM 720 C C . VAL A 1 94 ? -3.327 -3.139 -3.344 1.00 86.62 94 VAL A C 1
ATOM 722 O O . VAL A 1 94 ? -4.343 -3.105 -4.024 1.00 86.62 94 VAL A O 1
ATOM 725 N N . ALA A 1 95 ? -2.130 -3.401 -3.874 1.00 88.12 95 ALA A N 1
ATOM 726 C CA . ALA A 1 95 ? -1.927 -3.549 -5.312 1.00 88.12 95 ALA A CA 1
ATOM 727 C C . ALA A 1 95 ? -0.694 -4.396 -5.648 1.00 88.12 95 ALA A C 1
ATOM 729 O O . ALA A 1 95 ? 0.234 -4.528 -4.845 1.00 88.12 95 ALA A O 1
ATOM 730 N N . LEU A 1 96 ? -0.682 -4.948 -6.863 1.00 89.12 96 LEU A N 1
ATOM 731 C CA . LEU A 1 96 ? 0.449 -5.676 -7.431 1.00 89.12 96 LEU A CA 1
ATOM 732 C C . LEU A 1 96 ? 0.940 -4.992 -8.703 1.00 89.12 96 LEU A C 1
ATOM 734 O O . LEU A 1 96 ? 0.153 -4.644 -9.585 1.00 89.12 96 LEU A O 1
ATOM 738 N N . TYR A 1 97 ? 2.255 -4.883 -8.825 1.00 90.94 97 TYR A N 1
ATOM 739 C CA . TYR A 1 97 ? 2.925 -4.292 -9.973 1.00 90.94 97 TYR A CA 1
ATOM 740 C C . TYR A 1 97 ? 4.034 -5.198 -10.491 1.00 90.94 97 TYR A C 1
ATOM 742 O O . TYR A 1 97 ? 4.524 -6.077 -9.783 1.00 90.94 97 TYR A O 1
ATOM 750 N N . ARG A 1 98 ? 4.458 -4.965 -11.727 1.00 90.12 98 ARG A N 1
ATOM 751 C CA . ARG A 1 98 ? 5.591 -5.636 -12.353 1.00 90.12 98 ARG A CA 1
ATOM 752 C C . ARG A 1 98 ? 6.538 -4.612 -12.962 1.00 90.12 98 ARG A C 1
ATOM 754 O O . ARG A 1 98 ? 6.099 -3.684 -13.631 1.00 90.12 98 ARG A O 1
ATOM 761 N N . VAL A 1 99 ? 7.836 -4.816 -12.771 1.00 88.69 99 VAL A N 1
ATOM 762 C CA . VAL A 1 99 ? 8.898 -4.057 -13.443 1.00 88.69 99 VAL A CA 1
ATOM 763 C C . VAL A 1 99 ? 9.982 -5.030 -13.900 1.00 88.69 99 VAL A C 1
ATOM 765 O O . VAL A 1 99 ? 10.661 -5.653 -13.084 1.00 88.69 99 VAL A O 1
ATOM 768 N N . GLY A 1 100 ? 10.104 -5.228 -15.216 1.00 87.31 100 GLY A N 1
ATOM 769 C CA . GLY A 1 100 ? 10.892 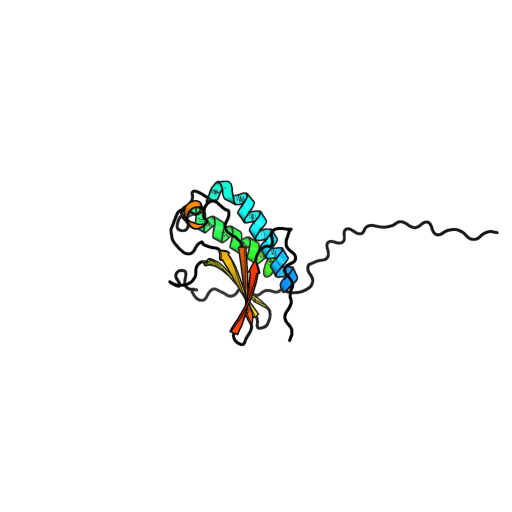-6.338 -15.762 1.00 87.31 100 GLY A CA 1
ATOM 770 C C . GLY A 1 100 ? 10.399 -7.687 -15.221 1.00 87.31 100 GLY A C 1
ATOM 771 O O . GLY A 1 100 ? 9.202 -7.970 -15.266 1.00 87.31 100 GLY A O 1
ATOM 772 N N . ASP A 1 101 ? 11.310 -8.477 -14.653 1.00 85.19 101 ASP A N 1
ATOM 773 C CA . ASP A 1 101 ? 11.020 -9.791 -14.052 1.00 85.19 101 ASP A CA 1
ATOM 774 C C . ASP A 1 101 ? 10.678 -9.728 -12.549 1.00 85.19 101 ASP A C 1
ATOM 776 O O . ASP A 1 101 ? 10.623 -10.754 -11.870 1.00 85.19 101 ASP A O 1
ATOM 780 N N . ILE A 1 102 ? 10.476 -8.525 -12.003 1.00 85.19 102 ILE A N 1
ATOM 781 C CA . ILE A 1 102 ? 10.215 -8.301 -10.577 1.00 85.19 102 ILE A CA 1
ATOM 782 C C . ILE A 1 102 ? 8.722 -8.063 -10.366 1.00 85.19 102 ILE A C 1
ATOM 784 O O . ILE A 1 102 ? 8.157 -7.149 -10.968 1.00 85.19 102 ILE A O 1
ATOM 788 N N . ILE A 1 103 ? 8.101 -8.830 -9.465 1.00 87.75 103 ILE A N 1
ATOM 789 C CA . ILE A 1 103 ? 6.753 -8.530 -8.958 1.00 87.75 103 ILE A CA 1
ATOM 790 C C . ILE A 1 103 ? 6.878 -7.711 -7.682 1.00 87.75 103 ILE A C 1
ATOM 792 O O . ILE A 1 103 ? 7.660 -8.045 -6.797 1.00 87.75 103 ILE A O 1
ATOM 796 N N . VAL A 1 104 ? 6.097 -6.646 -7.577 1.00 88.25 104 VAL A N 1
ATOM 797 C CA . VAL A 1 104 ? 6.073 -5.752 -6.427 1.00 88.25 104 VAL A CA 1
ATOM 798 C C . VAL A 1 104 ? 4.682 -5.752 -5.818 1.00 88.25 104 VAL A C 1
ATOM 800 O O . VAL A 1 104 ? 3.722 -5.321 -6.448 1.00 88.25 104 VAL A O 1
ATOM 803 N N . GLU A 1 105 ? 4.581 -6.226 -4.584 1.00 88.88 105 GLU A N 1
ATOM 804 C CA . GLU A 1 105 ? 3.366 -6.189 -3.776 1.00 88.88 105 GLU A CA 1
ATOM 805 C C . GLU A 1 105 ? 3.388 -4.958 -2.878 1.00 88.88 105 GLU A C 1
ATOM 807 O O . GLU A 1 105 ? 4.283 -4.826 -2.052 1.00 88.88 105 GLU A O 1
ATOM 812 N N . VAL A 1 106 ? 2.413 -4.065 -3.025 1.00 89.06 106 VAL A N 1
ATOM 813 C CA . VAL A 1 106 ? 2.228 -2.905 -2.145 1.00 89.06 106 VAL A CA 1
ATOM 814 C C . VAL A 1 106 ? 1.095 -3.210 -1.176 1.00 89.06 106 VAL A C 1
ATOM 816 O O . VAL A 1 106 ? 0.016 -3.623 -1.605 1.00 89.06 106 VAL A O 1
ATOM 819 N N . GLY A 1 107 ? 1.313 -3.003 0.121 1.00 89.12 107 GLY A N 1
ATOM 820 C CA . GLY A 1 107 ? 0.326 -3.356 1.138 1.00 89.12 107 GLY A CA 1
ATOM 821 C C . GLY A 1 107 ? 0.415 -2.560 2.435 1.00 89.12 107 GLY A C 1
ATOM 822 O O . GLY A 1 107 ? 1.289 -1.713 2.618 1.00 89.12 107 GLY A O 1
ATOM 823 N N . LEU A 1 108 ? -0.522 -2.855 3.337 1.00 88.19 108 LEU A N 1
ATOM 824 C CA . LEU A 1 108 ? -0.645 -2.307 4.683 1.00 88.19 108 LEU A CA 1
ATOM 825 C C . LEU A 1 108 ? -0.374 -3.392 5.724 1.00 88.19 108 LEU A C 1
ATOM 827 O O . LEU A 1 108 ? -1.029 -4.438 5.749 1.00 88.19 108 LEU A O 1
ATOM 831 N N . LYS A 1 109 ? 0.572 -3.117 6.615 1.00 85.75 109 LYS A N 1
ATOM 832 C CA . LYS A 1 109 ? 0.993 -4.041 7.663 1.00 85.75 109 LYS A CA 1
ATOM 833 C C . LYS A 1 109 ? -0.073 -4.187 8.748 1.00 85.75 109 LYS A C 1
ATOM 835 O O . LYS A 1 109 ? -0.627 -3.188 9.208 1.00 85.75 109 LYS A O 1
ATOM 840 N N . GLY A 1 110 ? -0.320 -5.418 9.193 1.00 77.94 110 GLY A N 1
ATOM 841 C CA . GLY A 1 110 ? -1.164 -5.697 10.366 1.00 77.94 110 GLY A CA 1
ATOM 842 C C . GLY A 1 110 ? -2.681 -5.659 10.138 1.00 77.94 110 GLY A C 1
ATOM 843 O O . GLY A 1 110 ? -3.438 -5.725 11.105 1.00 77.94 110 GLY A O 1
ATOM 844 N N . LEU A 1 111 ? -3.155 -5.572 8.889 1.00 80.38 111 LEU A N 1
ATOM 845 C CA . LEU A 1 111 ? -4.586 -5.482 8.548 1.00 80.38 111 LEU A CA 1
ATOM 846 C C . LEU A 1 111 ? -5.139 -6.760 7.892 1.00 80.38 111 LEU A C 1
ATOM 848 O O . LEU A 1 111 ? -5.814 -6.715 6.870 1.00 80.38 111 LEU A O 1
ATOM 852 N N . ASN A 1 112 ? -4.891 -7.923 8.487 1.00 72.31 112 ASN A N 1
ATOM 853 C CA . ASN A 1 112 ? -5.234 -9.221 7.884 1.00 72.31 112 ASN A CA 1
ATOM 854 C C . ASN A 1 112 ? -6.669 -9.730 8.095 1.00 72.31 112 ASN A C 1
ATOM 856 O O . ASN A 1 112 ? -7.027 -10.792 7.582 1.00 72.31 112 ASN A O 1
ATOM 860 N N . ARG A 1 113 ? -7.492 -9.048 8.893 1.00 73.31 113 ARG A N 1
ATOM 861 C CA . ARG A 1 113 ? -8.824 -9.543 9.279 1.00 73.31 113 ARG A CA 1
ATOM 862 C C . ARG A 1 113 ? -9.847 -8.427 9.371 1.00 73.31 113 ARG A C 1
ATOM 864 O O . ARG A 1 113 ? -9.485 -7.273 9.581 1.00 73.31 113 ARG A O 1
ATOM 871 N N . CYS A 1 114 ? -11.126 -8.794 9.268 1.00 83.50 114 CYS A N 1
ATOM 872 C CA . CYS A 1 114 ? -12.226 -7.887 9.583 1.00 83.50 114 CYS A CA 1
ATOM 873 C C . CYS A 1 114 ? -12.144 -7.482 11.059 1.00 83.50 114 CYS A C 1
ATOM 875 O O . CYS A 1 114 ? -12.177 -8.337 11.943 1.00 83.50 114 CYS A O 1
ATOM 877 N N . GLY A 1 115 ? -12.043 -6.188 11.325 1.00 85.56 115 GLY A N 1
ATOM 878 C CA . GLY A 1 115 ? -11.967 -5.648 12.676 1.00 85.56 115 GLY A CA 1
ATOM 879 C C . GLY A 1 115 ? -11.800 -4.139 12.651 1.00 85.56 115 GLY A C 1
ATOM 880 O O . GLY A 1 115 ? -11.629 -3.552 11.586 1.00 85.56 115 GLY A O 1
ATOM 881 N N . ILE A 1 116 ? -11.869 -3.514 13.823 1.00 89.62 116 ILE A N 1
ATOM 882 C CA . ILE A 1 116 ? -11.611 -2.079 13.947 1.00 89.62 116 ILE A CA 1
ATOM 883 C C . ILE A 1 116 ? -10.128 -1.822 13.695 1.00 89.62 116 ILE A C 1
ATOM 885 O O . ILE A 1 116 ? -9.293 -2.476 14.320 1.00 89.62 116 ILE A O 1
ATOM 889 N N . VAL A 1 117 ? -9.805 -0.886 12.800 1.00 87.12 117 VAL A N 1
ATOM 890 C CA . VAL A 1 117 ? -8.421 -0.621 12.373 1.00 87.12 117 VAL A CA 1
ATOM 891 C C . VAL A 1 117 ? -7.512 -0.363 13.578 1.00 87.12 117 VAL A C 1
ATOM 893 O O . VAL A 1 117 ? -6.505 -1.044 13.723 1.00 87.12 117 VAL A O 1
ATOM 896 N N . GLU A 1 118 ? -7.908 0.526 14.492 1.00 8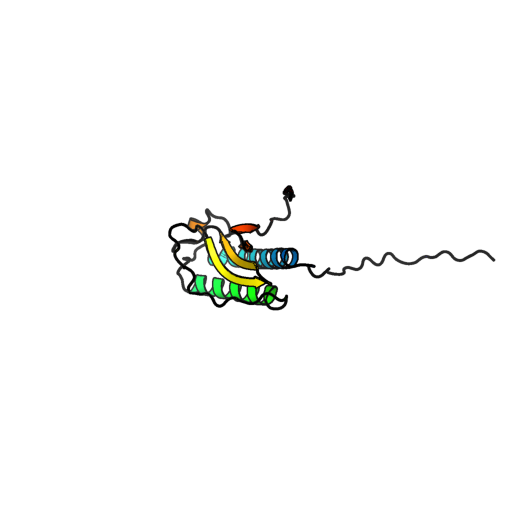9.75 118 GLU A N 1
ATOM 897 C CA . GLU A 1 118 ? -7.150 0.856 15.710 1.00 89.75 118 GLU A CA 1
ATOM 898 C C . GLU A 1 118 ? -6.857 -0.363 16.595 1.00 89.75 118 GLU A C 1
ATOM 900 O O . GLU A 1 118 ? -5.766 -0.487 17.150 1.00 89.75 118 GLU A O 1
ATOM 905 N N . ALA A 1 119 ? -7.800 -1.304 16.686 1.00 87.06 119 ALA A N 1
ATOM 906 C CA . ALA A 1 119 ? -7.615 -2.528 17.459 1.00 87.06 119 ALA A CA 1
ATOM 907 C C . ALA A 1 119 ? -6.652 -3.513 16.775 1.00 87.06 119 ALA A C 1
ATOM 909 O O . ALA A 1 119 ? -5.990 -4.299 17.451 1.00 87.06 119 ALA A O 1
ATOM 910 N N . LEU A 1 120 ? -6.581 -3.492 15.442 1.00 85.31 120 LEU A N 1
ATOM 911 C CA . LEU A 1 120 ? -5.695 -4.354 14.660 1.00 85.31 120 LEU A CA 1
ATOM 912 C C . LEU A 1 120 ? -4.261 -3.826 14.618 1.00 85.31 120 LEU A C 1
ATOM 914 O O . LEU A 1 120 ? -3.324 -4.619 14.639 1.00 85.31 120 LEU A O 1
ATOM 918 N N . THR A 1 121 ? -4.092 -2.506 14.603 1.00 84.25 121 THR A N 1
ATOM 919 C CA . THR A 1 121 ? -2.784 -1.847 14.521 1.00 84.25 121 THR A CA 1
ATOM 920 C C . THR A 1 121 ? -2.198 -1.462 15.880 1.00 84.25 121 THR A C 1
ATOM 922 O O . THR A 1 121 ? -1.098 -0.923 15.937 1.00 84.25 121 THR A O 1
ATOM 925 N N . GLY A 1 122 ? -2.904 -1.729 16.985 1.00 84.62 122 GLY A N 1
ATOM 926 C CA . GLY A 1 122 ? -2.426 -1.412 18.334 1.00 84.62 122 GLY A CA 1
ATOM 927 C C . GLY A 1 122 ? -2.429 0.085 18.659 1.00 84.62 122 GLY A C 1
ATOM 928 O O . GLY A 1 122 ? -1.631 0.527 19.478 1.00 84.62 122 GLY A O 1
ATOM 929 N N . GLY A 1 123 ? -3.314 0.864 18.030 1.00 84.69 123 GLY A N 1
ATOM 930 C CA . GLY A 1 123 ? -3.441 2.307 18.269 1.00 84.69 123 GLY A CA 1
ATOM 931 C C . GLY A 1 123 ? -2.658 3.202 17.306 1.00 84.69 123 GLY A C 1
ATOM 932 O O . GLY A 1 123 ? -2.859 4.417 17.312 1.00 84.69 123 GLY A O 1
ATOM 933 N N . GLU A 1 124 ? -1.806 2.631 16.456 1.00 86.38 124 GLU A N 1
ATOM 934 C CA . GLU A 1 124 ? -0.981 3.384 15.506 1.00 86.38 124 GLU A CA 1
ATOM 935 C C . GLU A 1 124 ? -1.522 3.295 14.071 1.00 86.38 124 GLU A C 1
ATOM 937 O O . GLU A 1 124 ? -2.224 2.341 13.730 1.00 86.38 124 GLU A O 1
ATOM 942 N N . PRO A 1 125 ? -1.215 4.260 13.189 1.00 86.12 125 PRO A N 1
ATOM 943 C CA . PRO A 1 125 ? -1.522 4.127 11.772 1.00 86.12 125 PRO A CA 1
ATOM 944 C C . PRO A 1 125 ? -0.856 2.877 11.170 1.00 86.12 125 PRO A C 1
ATOM 946 O O . PRO A 1 125 ? 0.280 2.555 11.531 1.00 86.12 125 PRO A O 1
ATOM 949 N N . PRO A 1 126 ? -1.507 2.187 10.215 1.00 87.94 126 PRO A N 1
ATOM 950 C CA . PRO A 1 126 ? -0.874 1.070 9.531 1.00 87.94 126 PRO A CA 1
ATOM 951 C C . PRO A 1 126 ? 0.380 1.534 8.780 1.00 87.94 126 PRO A C 1
ATOM 953 O O . PRO A 1 126 ? 0.471 2.680 8.330 1.00 87.94 126 PRO A O 1
ATOM 956 N N . ARG A 1 127 ? 1.349 0.631 8.623 1.00 89.31 127 ARG A N 1
ATOM 957 C CA . ARG A 1 127 ? 2.572 0.907 7.857 1.00 89.31 127 ARG A CA 1
ATOM 958 C C . ARG A 1 127 ? 2.422 0.422 6.426 1.00 89.31 127 ARG A C 1
ATOM 960 O O . ARG A 1 127 ? 2.009 -0.716 6.209 1.00 89.31 127 ARG A O 1
ATOM 967 N N . VAL A 1 128 ? 2.786 1.265 5.468 1.00 90.31 128 VAL A N 1
ATOM 968 C CA . VAL A 1 128 ? 2.840 0.899 4.053 1.00 90.31 128 VAL A CA 1
ATOM 969 C C . VAL A 1 128 ? 4.162 0.183 3.768 1.00 90.31 128 VAL A C 1
ATOM 971 O O . VAL A 1 128 ? 5.230 0.632 4.195 1.00 90.31 128 VAL A O 1
ATOM 974 N N . TYR A 1 129 ? 4.097 -0.919 3.026 1.00 89.31 129 TYR A N 1
ATOM 975 C CA . TYR A 1 129 ? 5.270 -1.656 2.562 1.00 89.31 129 TYR A CA 1
ATOM 976 C C . TYR A 1 129 ? 5.191 -1.960 1.064 1.00 89.31 129 TYR A C 1
ATOM 978 O O . TYR A 1 129 ? 4.107 -2.005 0.482 1.00 89.31 129 TYR A O 1
ATOM 986 N N . ALA A 1 130 ? 6.353 -2.200 0.456 1.00 87.94 130 ALA A N 1
ATOM 987 C CA . ALA A 1 130 ? 6.496 -2.881 -0.822 1.00 87.94 130 ALA A CA 1
ATOM 988 C C . ALA A 1 130 ? 7.320 -4.157 -0.630 1.00 87.94 130 ALA A C 1
ATOM 990 O O . ALA A 1 130 ? 8.411 -4.119 -0.063 1.00 87.94 130 ALA A O 1
ATOM 991 N N . ARG A 1 131 ? 6.832 -5.285 -1.131 1.00 86.25 131 ARG A N 1
ATOM 992 C CA . ARG A 1 131 ? 7.529 -6.569 -1.148 1.00 86.25 131 ARG A CA 1
ATOM 993 C C . ARG A 1 131 ? 7.894 -6.911 -2.589 1.00 86.25 131 ARG A C 1
ATOM 995 O O . ARG A 1 131 ? 7.022 -7.075 -3.434 1.00 86.25 131 ARG A O 1
ATOM 1002 N N . LEU A 1 132 ? 9.188 -6.984 -2.874 1.00 85.25 132 LEU A N 1
ATOM 1003 C CA . LEU A 1 132 ? 9.724 -7.314 -4.188 1.00 85.25 132 LEU A CA 1
ATOM 1004 C C . LEU A 1 132 ? 10.009 -8.812 -4.239 1.00 85.25 132 LEU A C 1
ATOM 1006 O O . LEU A 1 132 ? 10.799 -9.317 -3.443 1.00 85.25 132 LEU A O 1
ATOM 1010 N N . HIS A 1 133 ? 9.392 -9.499 -5.190 1.00 83.06 133 HIS A N 1
ATOM 1011 C CA . HIS A 1 133 ? 9.620 -10.903 -5.493 1.00 83.06 133 HIS A CA 1
ATOM 1012 C C . HIS A 1 133 ? 10.545 -10.993 -6.706 1.00 83.06 133 HIS A C 1
ATOM 1014 O O . HIS A 1 133 ? 10.158 -10.647 -7.825 1.00 83.06 133 HIS A O 1
ATOM 1020 N N . LEU A 1 134 ? 11.776 -11.439 -6.465 1.00 80.06 134 LEU A N 1
ATOM 1021 C CA . LEU A 1 134 ? 12.796 -11.650 -7.486 1.00 80.06 134 LEU A CA 1
ATOM 1022 C C . LEU A 1 134 ? 12.775 -13.127 -7.908 1.00 80.06 134 LEU A C 1
ATOM 1024 O O . LEU A 1 134 ? 12.686 -14.019 -7.054 1.00 80.06 134 LEU A O 1
ATOM 1028 N N . GLY A 1 135 ? 12.858 -13.400 -9.214 1.00 62.88 135 GLY A N 1
ATOM 1029 C CA . GLY A 1 135 ? 12.939 -14.765 -9.743 1.00 62.88 135 GLY A CA 1
ATOM 1030 C C . GLY A 1 135 ? 14.034 -15.569 -9.032 1.00 62.88 135 GLY A C 1
ATOM 1031 O O . GLY A 1 135 ? 15.199 -15.184 -9.059 1.00 62.88 135 GLY A O 1
ATOM 1032 N N . GLY A 1 136 ? 13.651 -16.654 -8.348 1.00 56.28 136 GLY A N 1
ATOM 1033 C CA . GLY A 1 136 ? 14.552 -17.453 -7.502 1.00 56.28 136 GLY A CA 1
ATOM 1034 C C . GLY A 1 136 ? 14.242 -17.431 -5.998 1.00 56.28 136 GLY A C 1
ATOM 1035 O O . GLY A 1 136 ? 14.924 -18.110 -5.240 1.00 56.28 136 GLY A O 1
ATOM 1036 N N . GLY A 1 137 ? 13.204 -16.707 -5.558 1.00 57.84 137 GLY A N 1
ATOM 1037 C CA . GLY A 1 137 ? 12.685 -16.781 -4.181 1.00 57.84 137 GLY A CA 1
ATOM 1038 C C . GLY A 1 137 ? 13.243 -15.734 -3.214 1.00 57.84 137 GLY A C 1
ATOM 1039 O O . GLY A 1 137 ? 12.893 -15.751 -2.035 1.00 57.84 137 GLY A O 1
ATOM 1040 N N . ALA A 1 138 ? 14.070 -14.802 -3.694 1.00 54.97 138 ALA A N 1
ATOM 1041 C CA . ALA A 1 138 ? 14.505 -13.669 -2.887 1.00 54.97 138 ALA A CA 1
ATOM 1042 C C . ALA A 1 138 ? 13.356 -12.661 -2.729 1.00 54.97 138 ALA A C 1
ATOM 1044 O O . ALA A 1 138 ? 12.753 -12.215 -3.710 1.00 54.97 138 ALA A O 1
ATOM 1045 N N . VAL A 1 139 ? 13.070 -12.316 -1.473 1.00 75.31 139 VAL A N 1
ATOM 1046 C CA . VAL A 1 139 ? 12.040 -11.352 -1.090 1.00 75.31 139 VAL A CA 1
ATOM 1047 C C . VAL A 1 139 ? 12.710 -10.169 -0.405 1.00 75.31 139 VAL A C 1
ATOM 1049 O O . VAL A 1 139 ? 13.329 -10.332 0.645 1.00 75.31 139 VAL A O 1
ATOM 1052 N N . VAL A 1 140 ? 12.576 -8.977 -0.984 1.00 75.19 140 VAL A N 1
ATOM 1053 C CA . VAL A 1 140 ? 13.030 -7.725 -0.359 1.00 75.19 140 VAL A CA 1
ATOM 1054 C C . VAL A 1 140 ? 11.807 -6.950 0.099 1.00 75.19 140 VAL A C 1
ATOM 1056 O O . VAL A 1 140 ? 10.932 -6.653 -0.709 1.00 75.19 140 VAL A O 1
ATOM 1059 N N . VAL A 1 141 ? 11.743 -6.611 1.386 1.00 79.75 141 VAL A N 1
ATOM 1060 C CA . VAL A 1 141 ? 10.682 -5.758 1.932 1.00 79.75 141 VAL A CA 1
ATOM 1061 C C . VAL A 1 141 ? 11.236 -4.355 2.139 1.00 79.75 141 VAL A C 1
ATOM 1063 O O . VAL A 1 141 ? 12.227 -4.161 2.840 1.00 79.75 141 VAL A O 1
ATOM 1066 N N . LEU A 1 142 ? 10.591 -3.382 1.509 1.00 79.81 142 LEU A N 1
ATOM 1067 C CA . LEU A 1 142 ? 10.795 -1.960 1.728 1.00 79.81 142 LEU A CA 1
ATOM 1068 C C . LEU A 1 142 ? 9.617 -1.459 2.559 1.00 79.81 142 LEU A C 1
ATOM 1070 O O . LEU A 1 142 ? 8.474 -1.585 2.134 1.00 79.81 142 LEU A O 1
ATOM 1074 N N . GLU A 1 143 ? 9.874 -0.890 3.727 1.00 80.56 143 GLU A N 1
ATOM 1075 C CA . GLU A 1 143 ? 8.854 -0.160 4.482 1.00 80.56 143 GLU A CA 1
ATOM 1076 C C . GLU A 1 143 ? 9.015 1.340 4.215 1.00 80.56 143 GLU A C 1
ATOM 1078 O O . GLU A 1 143 ? 10.111 1.808 3.883 1.00 80.56 143 GLU A O 1
ATOM 1083 N N . ALA A 1 144 ? 7.931 2.107 4.349 1.00 75.12 144 ALA A N 1
ATOM 1084 C CA . ALA A 1 144 ? 8.047 3.556 4.438 1.00 75.12 144 ALA A CA 1
ATOM 1085 C C . ALA A 1 144 ? 8.867 3.900 5.699 1.00 75.12 144 ALA A C 1
ATOM 1087 O O . ALA A 1 144 ? 8.363 3.807 6.816 1.00 75.12 144 ALA A O 1
ATOM 1088 N N . GLU A 1 145 ? 10.154 4.227 5.535 1.00 60.50 145 GLU A N 1
ATOM 1089 C CA . GLU A 1 145 ? 10.994 4.715 6.634 1.00 60.50 145 GLU A CA 1
ATOM 1090 C C . GLU A 1 145 ? 10.360 5.994 7.213 1.00 60.50 145 GLU A C 1
ATOM 1092 O O . GLU A 1 145 ? 10.128 6.966 6.488 1.00 60.50 145 GLU A O 1
ATOM 1097 N N . GLU A 1 146 ? 10.132 6.031 8.532 1.00 44.72 146 GLU A N 1
ATOM 1098 C CA . GLU A 1 146 ? 10.199 7.306 9.246 1.00 44.72 146 GLU A CA 1
ATOM 1099 C C . GLU A 1 146 ? 11.575 7.898 8.952 1.00 44.72 146 GLU A C 1
ATOM 1101 O O . GLU A 1 146 ? 12.564 7.167 8.895 1.00 44.72 146 GLU A O 1
ATOM 1106 N N . ALA A 1 147 ? 11.656 9.209 8.746 1.00 35.78 147 ALA A N 1
ATOM 1107 C CA . ALA A 1 147 ? 12.902 9.919 8.500 1.00 35.78 147 ALA A CA 1
ATOM 1108 C C . ALA A 1 147 ? 13.847 9.876 9.725 1.00 35.78 147 ALA A C 1
ATOM 1110 O O . ALA A 1 147 ? 14.124 10.908 10.319 1.00 35.78 147 ALA A O 1
ATOM 1111 N N . ALA A 1 148 ? 14.313 8.694 10.134 1.00 34.06 148 ALA A N 1
ATOM 1112 C CA . ALA A 1 148 ? 15.347 8.422 11.121 1.00 34.06 148 ALA A CA 1
ATOM 1113 C C . ALA A 1 148 ? 15.570 6.901 11.282 1.00 34.06 148 ALA A C 1
ATOM 1115 O O . ALA A 1 148 ? 15.285 6.363 12.342 1.00 34.06 148 ALA A O 1
ATOM 1116 N N . GLN A 1 149 ? 16.151 6.200 10.300 1.00 35.75 149 GLN A N 1
ATOM 1117 C CA . GLN A 1 149 ? 17.153 5.165 10.613 1.00 35.75 149 GLN A CA 1
ATOM 1118 C C . GLN A 1 149 ? 17.885 4.660 9.373 1.00 35.75 149 GLN A C 1
ATOM 1120 O O . GLN A 1 149 ? 17.402 3.834 8.606 1.00 35.75 149 GLN A O 1
ATOM 1125 N N . ARG A 1 150 ? 19.141 5.110 9.267 1.00 43.91 150 ARG A N 1
ATOM 1126 C CA . ARG A 1 150 ? 20.218 4.376 8.603 1.00 43.91 150 ARG A CA 1
ATOM 1127 C C . ARG A 1 150 ? 20.199 2.929 9.092 1.00 43.91 150 ARG A C 1
ATOM 1129 O O . ARG A 1 150 ? 20.704 2.648 10.176 1.00 43.91 150 ARG A O 1
ATOM 1136 N N . SER A 1 151 ? 19.683 2.032 8.270 1.00 32.38 151 SER A N 1
ATOM 1137 C CA . SER A 1 151 ? 19.888 0.601 8.440 1.00 32.38 151 SER A CA 1
ATOM 1138 C C . SER A 1 151 ? 20.712 0.120 7.260 1.00 32.38 151 SER A C 1
ATOM 1140 O O . SER A 1 151 ? 20.291 0.181 6.107 1.00 32.38 151 SER A O 1
ATOM 1142 N N . MET A 1 152 ? 21.948 -0.245 7.586 1.00 36.31 152 MET A N 1
ATOM 1143 C CA . MET A 1 152 ? 22.976 -0.794 6.716 1.00 36.31 152 MET A CA 1
ATOM 1144 C C . MET A 1 152 ? 22.405 -1.813 5.724 1.00 36.31 152 MET A C 1
ATOM 1146 O O . MET A 1 152 ? 21.997 -2.904 6.113 1.00 36.31 152 MET A O 1
ATOM 1150 N N . LEU A 1 153 ? 22.490 -1.505 4.429 1.00 36.78 153 LEU A N 1
ATOM 1151 C CA . LEU A 1 153 ? 22.595 -2.546 3.412 1.00 36.78 153 LEU A CA 1
ATOM 1152 C C . LEU A 1 153 ? 24.012 -3.123 3.496 1.00 36.78 153 LEU A C 1
ATOM 1154 O O . LEU A 1 153 ? 24.918 -2.734 2.765 1.00 36.78 153 LEU A O 1
ATOM 1158 N N . SER A 1 154 ? 24.205 -4.024 4.453 1.00 36.22 154 SER A N 1
ATOM 1159 C CA . SER A 1 154 ? 25.282 -5.005 4.428 1.00 36.22 154 SER A CA 1
ATOM 1160 C C . SER A 1 154 ? 24.695 -6.301 3.898 1.00 36.22 154 SER A C 1
ATOM 1162 O O . SER A 1 154 ? 24.049 -6.987 4.665 1.00 36.22 154 SER A O 1
ATOM 1164 N N . TYR A 1 155 ? 24.898 -6.593 2.615 1.00 32.59 155 TYR A N 1
ATOM 1165 C CA . TYR A 1 155 ? 24.995 -7.931 2.004 1.00 32.59 155 TYR A CA 1
ATOM 1166 C C . TYR A 1 155 ? 25.539 -7.665 0.586 1.00 32.59 155 TYR A C 1
ATOM 1168 O O . TYR A 1 155 ? 24.853 -7.045 -0.218 1.00 32.59 155 TYR A O 1
ATOM 1176 N N . TYR A 1 156 ? 26.848 -7.789 0.325 1.00 30.98 156 TYR A N 1
ATOM 1177 C CA . TYR A 1 156 ? 27.552 -9.044 0.010 1.00 30.98 156 TYR A CA 1
ATOM 1178 C C . TYR A 1 156 ? 26.709 -9.976 -0.861 1.00 30.98 156 TYR A C 1
ATOM 1180 O O . TYR A 1 156 ? 26.043 -10.853 -0.319 1.00 30.98 156 TYR A O 1
ATOM 1188 N N . ILE A 1 157 ? 26.776 -9.766 -2.181 1.00 35.59 157 ILE A N 1
ATOM 1189 C CA . ILE A 1 157 ? 27.128 -10.784 -3.188 1.00 35.59 157 ILE A CA 1
ATOM 1190 C C . ILE A 1 157 ? 27.964 -10.080 -4.260 1.00 35.59 157 ILE A C 1
ATOM 1192 O O . ILE A 1 157 ? 27.539 -8.981 -4.681 1.00 35.59 157 ILE A O 1
#

Radius of gyration: 20.13 Å; chains: 1; bounding box: 63×64×35 Å

pLDDT: mean 73.77, std 20.87, range [30.98, 93.0]

Secondary structure (DSSP, 8-state):
-PPPP---------------SHHHHHHHHHHHHHHHHHHHHHHHTTSBTTSHHHHHHHHHHHHHHHHHHGGGTPEEPP-----S--TT--SEEEEEEEETTEEEEEEETT--SSSBHHHHHTTSPPPEEEEEEETTTEEEEEE---S----------

Foldseek 3Di:
DDDDDDPDDDPPPPPPPDQPDDVSLQLVLQLVLVVVLVVCCVVQQQPWCPDPVVVVVLVVSLVSSCVSAVVVQKAWDPDPVPPLDPVPAQWAFSTWTDDPQKIKTKTWGQNSDTDRNCVRVVNDGTWIWIWIQHPPGDIDIDTNDDPDDDDDPDDDD